Protein AF-A0AAN0NEB4-F1 (afdb_monomer_lite)

pLDDT: mean 74.91, std 15.52, range [31.98, 96.44]

Secondary structure (DSSP, 8-state):
--PPPGGGSSSHHHHHHHHHHHHHHHHTSTTTT-------TTSHHHHHHHHHHHHHHHHHHHHTT--------HHHHHHHHHHHHHHHHHHHHHHHH---HHHHHHHHH-TTS--

Radius of gyration: 17.89 Å; chains: 1; bounding box: 28×46×40 Å

Structure (mmCIF, N/CA/C/O backbone):
data_AF-A0AAN0NEB4-F1
#
_entry.id   AF-A0AAN0NEB4-F1
#
loop_
_atom_site.group_PDB
_atom_site.id
_atom_site.type_symbol
_atom_site.label_atom_id
_atom_site.label_alt_id
_atom_site.label_comp_id
_atom_site.label_asym_id
_atom_site.label_entity_id
_atom_site.label_seq_id
_atom_site.pdbx_PDB_ins_code
_atom_site.Cartn_x
_atom_site.Cartn_y
_atom_site.Cartn_z
_atom_site.occupancy
_atom_site.B_iso_or_equiv
_atom_site.auth_seq_id
_atom_site.auth_comp_id
_atom_site.auth_asym_id
_atom_site.auth_atom_id
_atom_site.pdbx_PDB_model_num
ATOM 1 N N . MET A 1 1 ? 1.094 -15.015 -1.198 1.00 68.50 1 MET A N 1
ATOM 2 C CA . MET A 1 1 ? 0.693 -13.922 -0.293 1.00 68.50 1 MET A CA 1
ATOM 3 C C . MET A 1 1 ? 0.065 -14.533 0.936 1.00 68.50 1 MET A C 1
ATOM 5 O O . MET A 1 1 ? -0.853 -15.339 0.800 1.00 68.50 1 MET A O 1
ATOM 9 N N . THR A 1 2 ? 0.630 -14.240 2.101 1.00 75.12 2 THR A N 1
ATOM 10 C CA . THR A 1 2 ? 0.193 -14.773 3.397 1.00 75.12 2 THR A CA 1
ATOM 11 C C . THR A 1 2 ? 0.284 -13.658 4.421 1.00 75.12 2 THR A C 1
ATOM 13 O O . THR A 1 2 ? 1.368 -13.132 4.652 1.00 75.12 2 THR A O 1
ATOM 16 N N . THR A 1 3 ? -0.830 -13.332 5.064 1.00 82.75 3 THR A N 1
ATOM 17 C CA . THR A 1 3 ? -0.842 -12.420 6.209 1.00 82.75 3 THR A CA 1
ATOM 18 C C . THR A 1 3 ? -0.659 -13.240 7.492 1.00 82.75 3 THR A C 1
ATOM 20 O O . THR A 1 3 ? -1.377 -14.229 7.670 1.00 82.75 3 THR A O 1
ATOM 23 N N . PRO A 1 4 ? 0.279 -12.880 8.387 1.00 86.38 4 PRO A N 1
ATOM 24 C CA . PRO A 1 4 ? 0.382 -13.474 9.719 1.00 86.38 4 PRO A CA 1
ATOM 25 C C . PRO A 1 4 ? -0.936 -13.401 10.509 1.00 86.38 4 PRO A C 1
ATOM 27 O O . PRO A 1 4 ? -1.816 -12.593 10.206 1.00 86.38 4 PRO A O 1
ATOM 30 N N . SER A 1 5 ? -1.091 -14.236 11.541 1.00 84.50 5 SER A N 1
ATOM 31 C CA . SER A 1 5 ? -2.299 -14.215 12.375 1.00 84.50 5 SER A CA 1
ATOM 32 C C . SER A 1 5 ? -2.446 -12.876 13.109 1.00 84.50 5 SER A C 1
ATOM 34 O O . SER A 1 5 ? -1.461 -12.268 13.511 1.00 84.50 5 SER A O 1
ATOM 36 N N . LEU A 1 6 ? -3.683 -12.424 13.345 1.00 85.69 6 LEU A N 1
ATOM 37 C CA . LEU A 1 6 ? -3.971 -11.156 14.041 1.00 85.69 6 LEU A CA 1
ATOM 38 C C . LEU A 1 6 ? -3.217 -11.007 15.379 1.00 85.69 6 LEU A C 1
ATOM 40 O O . LEU A 1 6 ? -2.870 -9.901 15.769 1.00 85.69 6 LEU A O 1
ATOM 44 N N . GLN A 1 7 ? -2.925 -12.120 16.055 1.00 88.12 7 GLN A N 1
ATOM 45 C CA . GLN A 1 7 ? -2.240 -12.163 17.349 1.00 88.12 7 GLN A CA 1
ATOM 46 C C . GLN A 1 7 ? -0.811 -11.600 17.327 1.00 88.12 7 GLN A C 1
ATOM 48 O O . GLN A 1 7 ? -0.305 -11.246 18.387 1.00 88.12 7 GLN A O 1
ATOM 53 N N . VAL A 1 8 ? -0.155 -11.525 16.162 1.00 87.81 8 VAL A N 1
ATOM 54 C CA . VAL A 1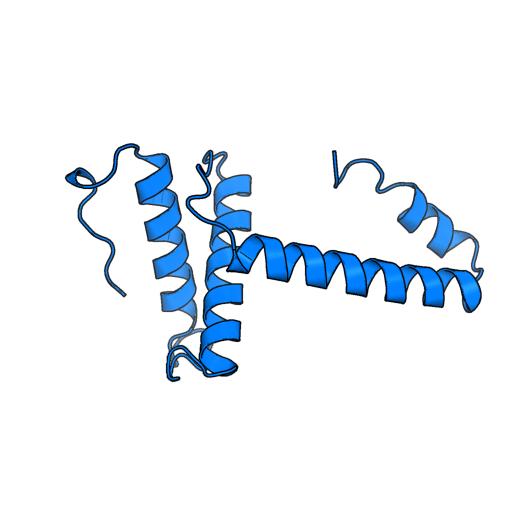 8 ? 1.208 -10.966 16.062 1.00 87.81 8 VAL A CA 1
ATOM 55 C C . VAL A 1 8 ? 1.228 -9.450 15.853 1.00 87.81 8 VAL A C 1
ATOM 57 O O . VAL A 1 8 ? 2.304 -8.867 15.754 1.00 87.81 8 VAL A O 1
ATOM 60 N N . TYR A 1 9 ? 0.058 -8.816 15.748 1.00 86.69 9 TYR A N 1
ATOM 61 C CA . TYR A 1 9 ? -0.070 -7.384 15.513 1.00 86.69 9 TYR A CA 1
ATOM 62 C C . TYR A 1 9 ? -0.465 -6.645 16.787 1.00 86.69 9 TYR A C 1
ATOM 64 O O . TYR A 1 9 ? -1.388 -7.042 17.493 1.00 86.69 9 TYR A O 1
ATOM 72 N N . ASP A 1 10 ? 0.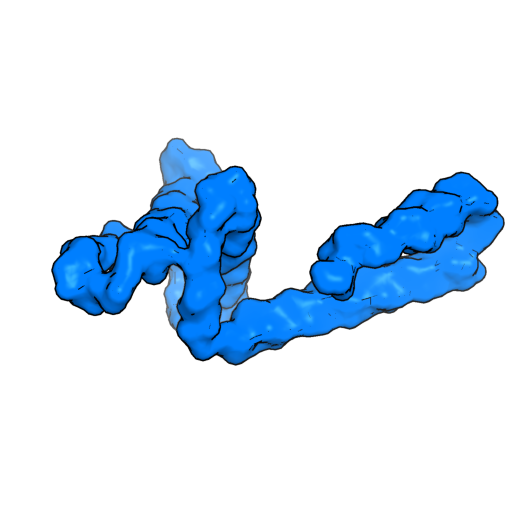171 -5.496 17.008 1.00 86.94 10 ASP A N 1
ATOM 73 C CA . ASP A 1 10 ? -0.130 -4.614 18.142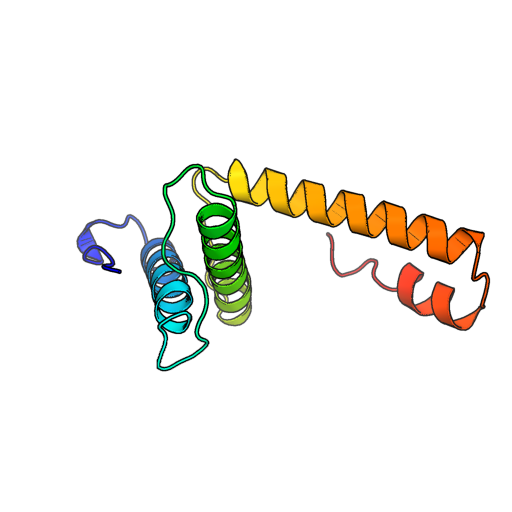 1.00 86.94 10 ASP A CA 1
ATOM 74 C C . ASP A 1 10 ? -1.495 -3.911 18.017 1.00 86.94 10 ASP A C 1
ATOM 76 O O . ASP A 1 10 ? -1.988 -3.323 18.979 1.00 86.94 10 ASP A O 1
ATOM 80 N N . SER A 1 11 ? -2.107 -3.925 16.826 1.00 87.81 11 SER A N 1
ATOM 81 C CA . SER A 1 11 ? -3.430 -3.345 16.594 1.00 87.81 11 SER A CA 1
ATOM 82 C C . SER A 1 11 ? -4.154 -3.986 15.407 1.00 87.81 11 SER A C 1
ATOM 84 O O . SER A 1 11 ? -3.532 -4.506 14.473 1.00 87.81 11 SER A O 1
ATOM 86 N N . PHE A 1 12 ? -5.488 -3.908 15.425 1.00 89.06 12 PHE A N 1
ATOM 87 C CA . PHE A 1 12 ? -6.327 -4.384 14.325 1.00 89.06 12 PHE A CA 1
ATOM 88 C C . PHE A 1 12 ? -6.079 -3.591 13.037 1.00 89.06 12 PHE A C 1
ATOM 90 O O . PHE A 1 12 ? -6.091 -4.165 11.954 1.00 89.06 12 PHE A O 1
ATOM 97 N N . GLU A 1 13 ? -5.804 -2.292 13.136 1.00 88.81 13 GLU A N 1
ATOM 98 C CA . GLU A 1 13 ? -5.511 -1.431 11.989 1.00 88.81 13 GLU A CA 1
ATOM 99 C C . GLU A 1 13 ? -4.234 -1.861 11.262 1.00 88.81 13 GLU A C 1
ATOM 101 O O . GLU A 1 13 ? -4.208 -1.884 10.033 1.00 88.81 13 GLU A O 1
ATOM 106 N N . ASN A 1 14 ? -3.191 -2.253 12.001 1.00 85.69 14 ASN A N 1
ATOM 107 C CA . ASN A 1 14 ? -1.945 -2.748 11.410 1.00 85.69 14 ASN A CA 1
ATOM 108 C C . ASN A 1 14 ? -2.150 -4.095 10.701 1.00 85.69 14 ASN A C 1
ATOM 110 O O . ASN A 1 14 ? -1.627 -4.314 9.602 1.00 85.69 14 ASN A O 1
ATOM 114 N N . TYR A 1 15 ? -2.944 -4.979 11.308 1.00 90.00 15 TYR A N 1
ATOM 115 C CA . TYR A 1 15 ? -3.355 -6.230 10.677 1.00 90.00 15 TYR A CA 1
ATOM 116 C C . TYR A 1 15 ? -4.168 -5.970 9.403 1.00 90.00 15 TYR A C 1
ATOM 118 O O . TYR A 1 15 ? -3.844 -6.510 8.348 1.00 90.00 15 TYR A O 1
ATOM 126 N N . ALA A 1 16 ? -5.186 -5.108 9.481 1.00 90.19 16 ALA A N 1
ATOM 127 C CA . ALA A 1 16 ? -6.064 -4.787 8.363 1.00 90.19 16 ALA A CA 1
ATOM 128 C C . ALA A 1 16 ? -5.293 -4.145 7.202 1.00 90.19 16 ALA A C 1
ATOM 130 O O . ALA A 1 16 ? -5.478 -4.552 6.061 1.00 90.19 16 ALA A O 1
ATOM 131 N N . SER A 1 17 ? -4.375 -3.218 7.487 1.00 87.62 17 SER A N 1
ATOM 132 C CA . SER A 1 17 ? -3.495 -2.614 6.478 1.00 87.62 17 SER A CA 1
ATOM 133 C C . SER A 1 17 ? -2.620 -3.665 5.782 1.00 87.62 17 SER A C 1
ATOM 135 O O . SER A 1 17 ? -2.577 -3.718 4.553 1.00 87.62 17 SER A O 1
ATOM 137 N N . THR A 1 18 ? -2.000 -4.579 6.541 1.00 89.62 18 THR A N 1
ATOM 138 C CA . THR A 1 18 ? -1.204 -5.665 5.938 1.00 89.62 18 THR A CA 1
ATOM 139 C C . THR A 1 18 ? -2.077 -6.591 5.091 1.00 89.62 18 THR A C 1
ATOM 141 O O . THR A 1 18 ? -1.696 -6.979 3.991 1.00 89.62 18 THR A O 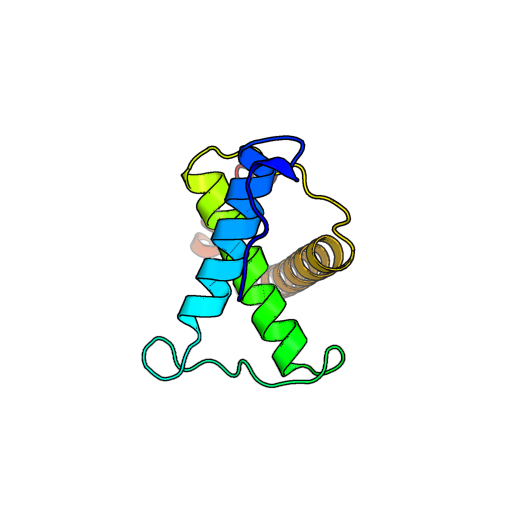1
ATOM 144 N N . LEU A 1 19 ? -3.276 -6.925 5.573 1.00 91.56 19 LEU A N 1
ATOM 145 C CA . LEU A 1 19 ? -4.221 -7.753 4.833 1.00 91.56 19 LEU A CA 1
ATOM 146 C C . LEU A 1 19 ? -4.632 -7.093 3.510 1.00 91.56 19 LEU A C 1
ATOM 148 O O . LEU A 1 19 ? -4.653 -7.760 2.479 1.00 91.56 19 LEU A O 1
ATOM 152 N N . ILE A 1 20 ? -4.936 -5.793 3.516 1.00 90.88 20 ILE A N 1
ATOM 153 C CA . ILE A 1 20 ? -5.314 -5.060 2.303 1.00 90.88 20 ILE A CA 1
ATOM 154 C C . ILE A 1 20 ? -4.147 -5.019 1.307 1.00 90.88 20 ILE A C 1
ATOM 156 O O . ILE A 1 20 ? -4.373 -5.228 0.115 1.00 90.88 20 ILE A O 1
ATOM 160 N N . HIS A 1 21 ? -2.915 -4.801 1.771 1.00 89.69 21 HIS A N 1
ATOM 161 C CA . HIS A 1 21 ? -1.717 -4.833 0.928 1.00 89.69 21 HIS A CA 1
ATOM 162 C C . HIS A 1 21 ? -1.543 -6.199 0.234 1.00 89.69 21 HIS A C 1
ATOM 164 O O . HIS A 1 21 ? -1.427 -6.276 -0.990 1.00 89.69 21 HIS A O 1
ATOM 170 N N . GLU A 1 22 ? -1.644 -7.297 0.986 1.00 93.12 22 GLU A N 1
ATOM 171 C CA . GLU A 1 22 ? -1.562 -8.656 0.429 1.00 93.12 22 GLU A CA 1
ATOM 172 C C . GLU A 1 22 ? -2.729 -8.972 -0.526 1.00 93.12 22 GLU A C 1
ATOM 174 O O . GLU A 1 22 ? -2.548 -9.643 -1.547 1.00 93.12 22 GLU A O 1
ATOM 179 N N . LEU A 1 23 ? -3.936 -8.470 -0.238 1.00 93.69 23 LEU A N 1
ATOM 180 C CA . LEU A 1 23 ? -5.084 -8.583 -1.143 1.00 93.69 23 LEU A CA 1
ATOM 181 C C . LEU A 1 23 ? -4.861 -7.796 -2.439 1.00 93.69 23 LEU A C 1
ATOM 183 O O . LEU A 1 23 ? -5.217 -8.284 -3.515 1.00 93.69 23 LEU A O 1
ATOM 187 N N . ALA A 1 24 ? -4.251 -6.612 -2.362 1.00 92.50 24 ALA A N 1
ATOM 188 C CA . ALA A 1 24 ? -3.913 -5.807 -3.530 1.00 92.50 24 ALA A CA 1
ATOM 189 C C . ALA A 1 24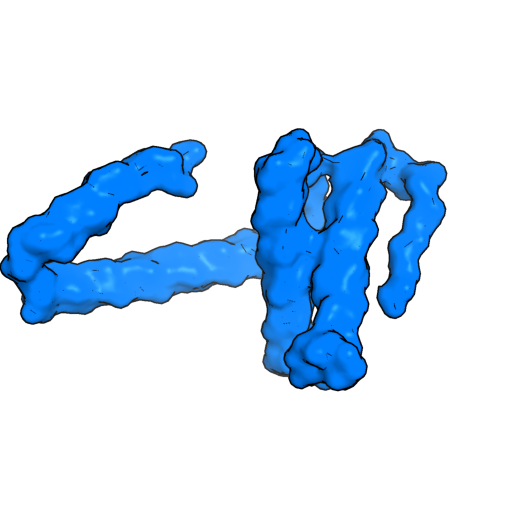 ? -2.940 -6.555 -4.448 1.00 92.50 24 ALA A C 1
ATOM 191 O O . ALA A 1 24 ? -3.184 -6.634 -5.659 1.00 92.50 24 ALA A O 1
ATOM 192 N N . HIS A 1 25 ? -1.925 -7.200 -3.878 1.00 93.44 25 HIS A N 1
ATOM 193 C CA . HIS A 1 25 ? -1.059 -8.102 -4.626 1.00 93.44 25 HIS A CA 1
ATOM 194 C C . HIS A 1 25 ? -1.816 -9.283 -5.229 1.00 93.44 25 HIS A C 1
ATOM 196 O O . HIS A 1 25 ? -1.647 -9.602 -6.410 1.00 93.44 25 HIS A O 1
ATOM 202 N N . ALA A 1 26 ? -2.726 -9.895 -4.463 1.00 93.94 26 ALA A N 1
ATOM 203 C CA . ALA A 1 26 ? -3.534 -10.989 -4.976 1.00 93.94 26 ALA A CA 1
ATOM 204 C C . ALA A 1 26 ? -4.286 -10.550 -6.242 1.00 93.94 26 ALA A C 1
ATOM 206 O O . ALA A 1 26 ? -4.293 -11.294 -7.223 1.00 93.94 26 ALA A O 1
ATOM 207 N N . THR A 1 27 ? -4.844 -9.337 -6.310 1.00 95.19 27 THR A N 1
ATOM 208 C CA . THR A 1 27 ? -5.535 -8.862 -7.528 1.00 95.19 27 THR A CA 1
ATOM 209 C C . THR A 1 27 ? -4.686 -8.909 -8.806 1.00 95.19 27 THR A C 1
ATOM 211 O O . THR A 1 27 ? -5.261 -9.037 -9.884 1.00 95.19 27 THR A O 1
ATOM 214 N N . GLY A 1 28 ? -3.352 -8.883 -8.708 1.00 93.69 28 GLY A N 1
ATOM 215 C CA . GLY A 1 28 ? -2.444 -8.930 -9.857 1.00 93.69 28 GLY A CA 1
ATOM 216 C C . GLY A 1 28 ? -2.317 -10.294 -10.543 1.00 93.69 28 GLY A C 1
ATOM 217 O O . GLY A 1 28 ? -1.758 -10.364 -11.626 1.00 93.69 28 GLY A O 1
ATOM 218 N N . HIS A 1 29 ? -2.853 -11.371 -9.960 1.00 94.31 29 HIS A N 1
ATOM 219 C CA . HIS A 1 29 ? -2.765 -12.725 -10.525 1.00 94.31 29 HIS A CA 1
ATOM 220 C C . HIS A 1 29 ? -3.273 -12.807 -11.987 1.00 94.31 29 HIS A C 1
ATOM 222 O O . HIS A 1 29 ? -4.262 -12.137 -12.303 1.00 94.31 29 HIS A O 1
ATOM 228 N N . PRO A 1 30 ? -2.723 -13.699 -12.842 1.00 94.62 30 PRO A N 1
ATOM 229 C CA . PRO A 1 30 ? -3.063 -13.777 -14.274 1.00 94.62 30 PRO A CA 1
ATOM 230 C C . PRO A 1 30 ? -4.553 -13.930 -14.602 1.00 94.62 30 PRO A C 1
ATOM 232 O O . PRO A 1 30 ? -5.072 -13.361 -15.549 1.00 94.62 30 PRO A O 1
ATOM 235 N N . LYS A 1 31 ? -5.301 -14.660 -13.767 1.00 96.44 31 LYS A N 1
ATOM 236 C CA . LYS A 1 31 ? -6.770 -14.794 -13.895 1.00 96.44 31 LYS A CA 1
ATOM 237 C C . LYS A 1 31 ? -7.577 -13.542 -13.492 1.00 96.44 31 LYS A C 1
ATOM 239 O O . LYS A 1 31 ? -8.800 -13.619 -13.418 1.00 96.44 31 LYS A O 1
ATOM 244 N N . ARG A 1 32 ? -6.921 -12.443 -13.120 1.00 94.44 32 ARG A N 1
ATOM 245 C CA . ARG A 1 32 ? -7.536 -11.201 -12.629 1.00 94.44 32 ARG A CA 1
ATOM 246 C C . ARG A 1 32 ? -7.028 -10.011 -13.440 1.00 94.44 32 ARG A C 1
ATOM 248 O O . ARG A 1 32 ? -7.496 -9.817 -14.552 1.00 94.44 32 ARG A O 1
ATOM 255 N N . LEU A 1 33 ? -6.116 -9.214 -12.880 1.00 94.81 33 LEU A N 1
ATOM 256 C CA . LEU A 1 33 ? -5.589 -8.013 -13.533 1.00 94.81 33 LEU A CA 1
ATOM 257 C C . LEU A 1 33 ? -4.323 -8.272 -14.352 1.00 94.81 33 LEU A C 1
ATOM 259 O O . LEU A 1 33 ? -3.860 -7.345 -15.005 1.00 94.81 33 LEU A O 1
ATOM 263 N N . ASP A 1 34 ? -3.783 -9.494 -14.299 1.00 94.19 34 ASP A N 1
ATOM 264 C CA . ASP A 1 34 ? -2.644 -9.938 -15.111 1.00 94.19 34 ASP A CA 1
ATOM 265 C C . ASP A 1 34 ? -1.451 -8.968 -15.062 1.00 94.19 34 ASP A C 1
ATOM 267 O O . ASP A 1 34 ? -0.895 -8.547 -16.076 1.00 94.19 34 ASP A O 1
ATOM 271 N N . ARG A 1 35 ? -1.087 -8.555 -13.840 1.00 93.44 35 ARG A N 1
ATOM 272 C CA . ARG A 1 35 ? 0.101 -7.729 -13.602 1.00 93.44 35 ARG A CA 1
ATOM 273 C C . ARG A 1 35 ? 1.323 -8.624 -13.458 1.00 93.44 35 ARG A C 1
ATOM 275 O O . ARG A 1 35 ? 1.231 -9.768 -13.016 1.00 93.44 35 ARG A O 1
ATOM 282 N N . VAL A 1 36 ? 2.490 -8.072 -13.775 1.00 88.81 36 VAL A N 1
ATOM 283 C CA . VAL A 1 36 ? 3.764 -8.761 -13.567 1.00 88.81 36 VAL A CA 1
ATOM 284 C C . VAL A 1 36 ? 4.044 -8.831 -12.065 1.00 88.81 36 VAL A C 1
ATOM 286 O O . VAL A 1 36 ? 4.425 -7.838 -11.453 1.00 88.81 36 VAL A O 1
ATOM 289 N N . LEU A 1 37 ? 3.819 -10.008 -11.478 1.00 83.88 37 LEU A N 1
ATOM 290 C CA . LEU A 1 37 ? 4.103 -10.301 -10.067 1.00 83.88 37 LEU A CA 1
ATOM 291 C C . LEU A 1 37 ? 5.480 -10.952 -9.860 1.00 83.88 37 LEU A C 1
ATOM 293 O O . LEU A 1 37 ? 5.918 -11.122 -8.724 1.00 83.88 37 LEU A O 1
ATOM 297 N N . ASP A 1 38 ? 6.150 -11.320 -10.953 1.00 75.75 38 ASP A N 1
ATOM 298 C CA . ASP A 1 38 ? 7.455 -11.967 -10.935 1.00 75.75 38 ASP A CA 1
ATOM 299 C C . ASP A 1 38 ? 8.573 -10.932 -11.057 1.00 75.75 38 ASP A C 1
ATOM 301 O O . ASP A 1 38 ? 8.582 -10.077 -11.941 1.00 75.75 38 ASP A O 1
ATOM 305 N N . GLY A 1 39 ? 9.553 -11.023 -10.165 1.00 70.88 39 GLY A N 1
ATOM 306 C CA . GLY A 1 39 ? 10.697 -10.126 -10.158 1.00 70.88 39 GLY A CA 1
ATOM 307 C C . GLY A 1 39 ? 11.526 -10.302 -8.897 1.00 70.88 39 GLY A C 1
ATOM 308 O O . GLY A 1 39 ? 11.017 -10.638 -7.830 1.00 70.88 39 GLY A O 1
ATOM 309 N N . ASN A 1 40 ? 12.835 -10.082 -8.998 1.00 81.12 40 ASN A N 1
ATOM 310 C CA . ASN A 1 40 ? 13.666 -10.004 -7.798 1.00 81.12 40 ASN A CA 1
ATOM 311 C C . ASN A 1 40 ? 13.388 -8.680 -7.057 1.00 81.12 40 ASN A C 1
ATOM 313 O O . ASN A 1 40 ? 12.968 -7.703 -7.675 1.00 81.12 40 ASN A O 1
ATOM 317 N N . MET A 1 41 ? 13.696 -8.601 -5.758 1.00 76.56 41 MET A N 1
ATOM 318 C CA . MET A 1 41 ? 13.442 -7.397 -4.938 1.00 76.56 41 MET A CA 1
ATOM 319 C C . MET A 1 41 ? 14.143 -6.109 -5.427 1.00 76.56 41 MET A C 1
ATOM 321 O O . MET A 1 41 ? 13.938 -5.034 -4.870 1.00 76.56 41 MET A O 1
ATOM 325 N N . ARG A 1 42 ? 15.025 -6.200 -6.429 1.00 77.06 42 ARG A N 1
ATOM 326 C CA . ARG A 1 42 ? 15.750 -5.069 -7.031 1.00 77.06 42 ARG A CA 1
ATOM 327 C C . ARG A 1 42 ? 15.253 -4.726 -8.438 1.00 77.06 42 ARG A C 1
ATOM 329 O O . ARG A 1 42 ? 15.805 -3.824 -9.061 1.00 77.06 42 ARG A O 1
ATOM 336 N N . SER A 1 43 ? 14.2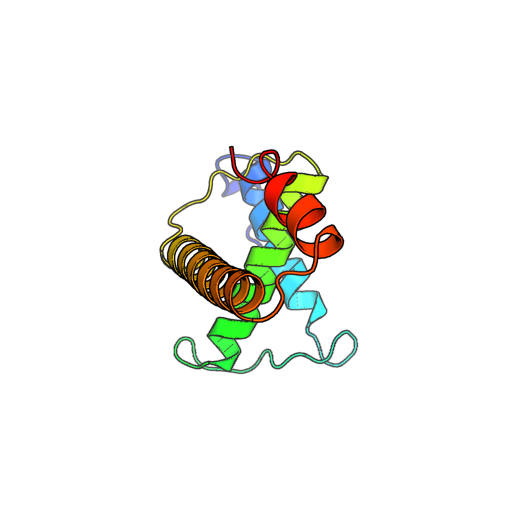60 -5.453 -8.936 1.00 81.00 43 SER A N 1
ATOM 337 C CA . SER A 1 43 ? 13.686 -5.273 -10.263 1.00 81.00 43 SER A CA 1
ATOM 338 C C . SER A 1 43 ? 12.699 -4.107 -10.280 1.00 81.00 43 SER A C 1
ATOM 340 O O . SER A 1 43 ? 12.136 -3.724 -9.247 1.00 81.00 43 SER A O 1
ATOM 342 N N . LEU A 1 44 ? 12.512 -3.514 -11.458 1.00 77.75 44 LEU A N 1
ATOM 343 C CA . LEU A 1 44 ? 11.553 -2.427 -11.643 1.00 77.75 44 LEU A CA 1
ATOM 344 C C . LEU A 1 44 ? 10.120 -2.950 -11.512 1.00 77.75 44 LEU A C 1
ATOM 346 O O . LEU A 1 44 ? 9.255 -2.261 -10.981 1.00 77.75 44 LEU A O 1
ATOM 350 N N . GLU A 1 45 ? 9.896 -4.176 -11.964 1.00 83.44 45 GLU A N 1
ATOM 351 C CA . GLU A 1 45 ? 8.643 -4.916 -11.903 1.00 83.44 45 GLU A CA 1
ATOM 352 C C . GLU A 1 45 ? 8.209 -5.091 -10.445 1.00 83.44 45 GLU A C 1
ATOM 354 O O . GLU A 1 45 ? 7.126 -4.641 -10.072 1.00 83.44 45 GLU A O 1
ATOM 359 N N . TYR A 1 46 ? 9.107 -5.599 -9.591 1.00 83.12 46 TYR A N 1
ATOM 360 C CA . TYR A 1 46 ? 8.870 -5.707 -8.149 1.00 83.12 46 TYR A CA 1
ATOM 361 C C . TYR A 1 46 ? 8.553 -4.344 -7.521 1.00 83.12 46 TYR A C 1
ATOM 363 O O . TYR A 1 46 ? 7.550 -4.191 -6.830 1.00 83.12 46 TYR A O 1
ATOM 371 N N . ALA A 1 47 ? 9.361 -3.316 -7.807 1.00 80.75 47 ALA A N 1
ATOM 372 C CA . ALA A 1 47 ? 9.131 -1.975 -7.267 1.00 80.75 47 ALA A CA 1
ATOM 373 C C . ALA A 1 47 ? 7.793 -1.362 -7.725 1.00 80.75 47 ALA A C 1
ATOM 375 O O . ALA A 1 47 ? 7.181 -0.588 -6.986 1.00 80.75 47 ALA A O 1
ATOM 376 N N . THR A 1 48 ? 7.349 -1.694 -8.938 1.00 84.12 48 THR A N 1
ATOM 377 C CA . THR A 1 48 ? 6.069 -1.243 -9.494 1.00 84.12 48 THR A CA 1
ATOM 378 C C . THR A 1 48 ? 4.904 -1.944 -8.807 1.00 84.12 48 THR A C 1
ATOM 380 O O . THR A 1 48 ? 3.931 -1.289 -8.442 1.00 84.12 48 THR A O 1
ATOM 383 N N . GLU A 1 49 ? 5.006 -3.250 -8.580 1.00 89.38 49 GLU A N 1
ATOM 384 C CA . GLU A 1 49 ? 3.947 -4.019 -7.931 1.00 89.38 49 GLU A CA 1
ATOM 385 C C . GLU A 1 49 ? 3.790 -3.652 -6.446 1.00 89.38 49 GLU A C 1
ATOM 387 O O . GLU A 1 49 ? 2.673 -3.425 -5.985 1.00 89.38 49 GLU A O 1
ATOM 392 N N . GLU A 1 50 ? 4.894 -3.475 -5.720 1.00 85.62 50 GLU A N 1
ATOM 393 C CA . GLU A 1 50 ? 4.891 -2.963 -4.340 1.00 85.62 50 GLU A CA 1
ATOM 394 C C . GLU A 1 50 ? 4.266 -1.563 -4.250 1.00 85.62 50 GLU A C 1
ATOM 396 O O . GLU A 1 50 ? 3.522 -1.248 -3.320 1.00 85.62 50 GLU A O 1
ATOM 401 N N . LEU A 1 51 ? 4.514 -0.710 -5.253 1.00 85.56 51 LEU A N 1
ATOM 402 C CA . LEU A 1 51 ? 3.870 0.598 -5.340 1.00 85.56 51 LEU A CA 1
ATOM 403 C C . LEU A 1 51 ? 2.353 0.469 -5.526 1.00 85.56 51 LEU A C 1
ATOM 405 O O . LEU A 1 51 ? 1.598 1.180 -4.859 1.00 85.56 51 LEU A O 1
ATOM 409 N N . VAL A 1 52 ? 1.898 -0.416 -6.413 1.00 88.56 52 VAL A N 1
ATOM 410 C CA . VAL A 1 52 ? 0.464 -0.661 -6.620 1.00 88.56 52 VAL A CA 1
ATOM 411 C C . VAL A 1 52 ? -0.184 -1.175 -5.333 1.00 88.56 52 VAL A C 1
ATOM 413 O O . VAL A 1 52 ? -1.243 -0.667 -4.948 1.00 88.56 52 VAL A O 1
ATOM 416 N N . ALA A 1 53 ? 0.450 -2.119 -4.637 1.00 88.94 53 ALA A N 1
ATOM 417 C CA . ALA A 1 53 ? -0.072 -2.679 -3.394 1.00 88.94 53 ALA A CA 1
ATOM 418 C C . ALA A 1 53 ? -0.146 -1.644 -2.262 1.00 88.94 53 ALA A C 1
ATOM 420 O O . ALA A 1 53 ? -1.204 -1.473 -1.652 1.00 88.94 53 ALA A O 1
ATOM 421 N N . GLU A 1 54 ? 0.919 -0.871 -2.035 1.00 85.44 54 GLU A N 1
ATOM 422 C CA . GLU A 1 54 ? 0.945 0.174 -1.001 1.00 85.44 54 GLU A CA 1
ATOM 423 C C . GLU A 1 54 ? 0.001 1.343 -1.288 1.00 85.44 54 GLU A C 1
ATOM 425 O O . GLU A 1 54 ? -0.596 1.917 -0.367 1.00 85.44 54 GLU A O 1
ATOM 430 N N . PHE A 1 55 ? -0.157 1.716 -2.560 1.00 84.19 55 PHE A N 1
ATOM 431 C CA . PHE A 1 55 ? -1.114 2.747 -2.946 1.00 84.19 55 PHE A CA 1
ATOM 432 C C . PHE A 1 55 ? -2.553 2.269 -2.738 1.00 84.19 55 PHE A C 1
ATOM 434 O O . PHE A 1 55 ? -3.370 3.011 -2.189 1.00 84.19 55 PHE A O 1
ATOM 441 N N . THR A 1 56 ? -2.847 1.023 -3.119 1.00 87.06 56 THR A N 1
ATOM 442 C CA . THR A 1 56 ? -4.164 0.407 -2.916 1.00 87.06 56 THR A CA 1
ATOM 443 C C . THR A 1 56 ? -4.506 0.326 -1.435 1.00 87.06 56 THR A C 1
ATOM 445 O O . THR A 1 56 ? -5.582 0.773 -1.042 1.00 87.06 56 THR A O 1
ATOM 448 N N . ASP A 1 57 ? -3.586 -0.163 -0.602 1.00 87.00 57 ASP A N 1
ATOM 449 C CA . ASP A 1 57 ? -3.787 -0.195 0.846 1.00 87.00 57 ASP A CA 1
ATOM 450 C C . ASP A 1 57 ? -4.025 1.202 1.417 1.00 87.00 57 ASP A C 1
ATOM 452 O O . ASP A 1 57 ? -5.000 1.425 2.127 1.00 87.00 57 ASP A O 1
ATOM 456 N N . THR A 1 58 ? -3.212 2.185 1.033 1.00 81.44 58 THR A N 1
ATOM 457 C CA . THR A 1 58 ? -3.395 3.565 1.500 1.00 81.44 58 THR A CA 1
ATOM 458 C C . THR A 1 58 ? -4.772 4.122 1.126 1.00 81.44 58 THR A C 1
ATOM 460 O O . THR A 1 58 ? -5.446 4.721 1.966 1.00 81.44 58 THR A O 1
ATOM 463 N N . TYR A 1 59 ? -5.205 3.915 -0.119 1.00 80.56 59 TYR A N 1
ATOM 464 C CA . TYR A 1 59 ? -6.498 4.387 -0.608 1.00 80.56 59 TYR A CA 1
ATOM 465 C C . TYR A 1 59 ? -7.669 3.713 0.120 1.00 80.56 59 TYR A C 1
ATOM 467 O O . TYR A 1 59 ? -8.570 4.397 0.607 1.00 80.56 59 TYR A O 1
ATOM 475 N N . ILE A 1 60 ? -7.643 2.384 0.237 1.00 83.12 60 ILE A N 1
ATOM 476 C CA . ILE A 1 60 ? -8.713 1.612 0.879 1.00 83.12 60 ILE A CA 1
ATOM 477 C C . ILE A 1 60 ? -8.735 1.849 2.390 1.00 83.12 60 ILE A C 1
ATOM 479 O O . ILE A 1 60 ? -9.808 2.057 2.952 1.00 83.12 60 ILE A O 1
ATOM 483 N N . SER A 1 61 ? -7.578 1.899 3.049 1.00 83.12 61 SER A N 1
ATOM 484 C CA . SER A 1 61 ? -7.483 2.240 4.471 1.00 83.12 61 SER A CA 1
ATOM 485 C C . SER A 1 61 ? -8.071 3.627 4.751 1.00 83.12 61 SER A C 1
ATOM 487 O O . SER A 1 61 ? -8.858 3.776 5.684 1.00 83.12 61 SER A O 1
ATOM 489 N N . ALA A 1 62 ? -7.780 4.626 3.908 1.00 78.19 62 ALA A N 1
ATOM 490 C CA . ALA A 1 62 ? -8.389 5.952 4.023 1.00 78.19 62 ALA A CA 1
ATOM 491 C C . ALA A 1 62 ? -9.910 5.918 3.798 1.00 78.19 62 ALA A C 1
ATOM 493 O O . ALA A 1 62 ? -10.653 6.540 4.555 1.00 78.19 62 ALA A O 1
ATOM 494 N N . TYR A 1 63 ? -10.377 5.164 2.798 1.00 78.62 63 TYR A N 1
ATOM 495 C CA . TYR A 1 63 ? -11.802 4.994 2.504 1.00 78.62 63 TYR A CA 1
ATOM 496 C C . TYR A 1 63 ? -12.572 4.326 3.656 1.00 78.62 63 TYR A C 1
ATOM 498 O O . TYR A 1 63 ? -13.692 4.726 3.963 1.00 78.62 63 TYR A O 1
ATOM 506 N N . LEU A 1 64 ? -11.962 3.342 4.321 1.00 83.62 64 LEU A N 1
ATOM 507 C CA . LEU A 1 64 ? -12.555 2.599 5.438 1.00 83.62 64 LEU A CA 1
ATOM 508 C C . LEU A 1 64 ? -12.344 3.269 6.808 1.00 83.62 64 LEU A C 1
ATOM 510 O O . LEU A 1 64 ? -12.819 2.753 7.817 1.00 83.62 64 LEU A O 1
ATOM 514 N N . GLY A 1 65 ? -11.624 4.395 6.874 1.00 82.31 65 GLY A N 1
ATOM 515 C CA . GLY A 1 65 ? -11.301 5.071 8.135 1.00 82.31 65 GLY A CA 1
ATOM 516 C C . GLY A 1 65 ? -10.283 4.326 9.011 1.00 82.31 65 GLY A C 1
ATOM 517 O O . GLY A 1 65 ? -10.183 4.600 10.208 1.00 82.31 65 GLY A O 1
ATOM 518 N N . ILE A 1 66 ? -9.515 3.398 8.434 1.00 82.88 66 ILE A N 1
ATOM 519 C CA . ILE A 1 66 ? -8.466 2.643 9.124 1.00 82.88 66 ILE A CA 1
ATOM 520 C C . ILE A 1 66 ? -7.247 3.554 9.298 1.00 82.88 66 ILE A C 1
ATOM 522 O O . ILE A 1 66 ? -6.622 3.997 8.330 1.00 82.88 66 ILE A O 1
ATOM 526 N N . LYS A 1 67 ? -6.884 3.843 10.553 1.00 78.50 67 LYS A N 1
ATOM 527 C CA . LYS A 1 67 ? -5.701 4.653 10.865 1.00 78.50 67 LYS A CA 1
ATOM 528 C C . LYS A 1 67 ? -4.435 3.831 10.655 1.00 78.50 67 LYS A C 1
ATOM 530 O O . LYS A 1 67 ? -4.059 3.027 11.501 1.00 78.50 67 LYS A O 1
ATOM 535 N N . LYS A 1 68 ? -3.746 4.074 9.542 1.00 69.25 68 LYS A N 1
ATOM 536 C CA . LYS A 1 68 ? -2.482 3.405 9.237 1.00 69.25 68 LYS A CA 1
ATOM 537 C C . LYS A 1 68 ? -1.346 4.002 10.079 1.00 69.25 68 LYS A C 1
ATOM 539 O O . LYS A 1 68 ? -0.910 5.130 9.840 1.00 69.25 68 LYS A O 1
ATOM 544 N N . ASN A 1 69 ? -0.822 3.232 11.033 1.00 64.81 69 ASN A N 1
ATOM 545 C CA . ASN A 1 69 ? 0.467 3.528 11.659 1.00 64.81 69 ASN A CA 1
ATOM 546 C C . ASN A 1 69 ? 1.564 3.100 10.695 1.00 64.81 69 ASN A C 1
ATOM 548 O O . ASN A 1 69 ? 2.107 2.017 10.816 1.00 64.81 69 ASN A O 1
ATOM 552 N N . LEU A 1 70 ? 1.839 3.944 9.704 1.00 57.97 70 LEU A N 1
ATOM 553 C CA . LEU A 1 70 ? 2.818 3.732 8.642 1.00 57.97 70 LEU A CA 1
ATOM 554 C C . LEU A 1 70 ? 4.213 3.350 9.201 1.00 57.97 70 LEU A C 1
ATOM 556 O O . LEU A 1 70 ? 5.008 4.252 9.506 1.00 57.97 70 LEU A O 1
ATOM 560 N N . PRO A 1 71 ? 4.576 2.054 9.314 1.00 51.00 71 PRO A N 1
ATOM 561 C CA . PRO A 1 71 ? 5.851 1.661 9.876 1.00 51.00 71 PRO A CA 1
ATOM 562 C C . PRO A 1 71 ? 6.874 1.747 8.742 1.00 51.00 71 PRO A C 1
ATOM 564 O O . PRO A 1 71 ? 6.808 1.037 7.748 1.00 51.00 71 PRO A O 1
ATOM 567 N N . ASN A 1 72 ? 7.841 2.652 8.877 1.00 51.72 72 ASN A N 1
ATOM 568 C CA . ASN A 1 72 ? 9.052 2.682 8.051 1.00 51.72 72 ASN A CA 1
ATOM 569 C C . ASN A 1 72 ? 8.861 2.955 6.539 1.00 51.72 72 ASN A C 1
ATOM 571 O O . ASN A 1 72 ? 9.397 2.299 5.649 1.00 51.72 72 ASN A O 1
ATOM 575 N N . THR A 1 73 ? 8.176 4.052 6.243 1.00 51.19 73 THR A N 1
ATOM 576 C CA . THR A 1 73 ? 7.906 4.585 4.900 1.00 51.19 73 THR A CA 1
ATOM 577 C C . THR A 1 73 ? 9.133 5.173 4.188 1.00 51.19 73 THR A C 1
ATOM 579 O O . THR A 1 73 ? 9.097 6.335 3.782 1.00 51.19 73 THR A O 1
ATOM 582 N N . LYS A 1 74 ? 10.256 4.468 4.032 1.00 56.78 74 LYS A N 1
ATOM 583 C CA . LYS A 1 74 ? 11.322 4.999 3.154 1.00 56.78 74 LYS A CA 1
ATOM 584 C C . LYS A 1 74 ? 10.888 4.948 1.693 1.00 56.78 74 LYS A C 1
ATOM 586 O O . LYS A 1 74 ? 11.079 5.929 0.984 1.00 56.78 74 LYS A O 1
ATOM 591 N N . ILE A 1 75 ? 10.267 3.851 1.266 1.00 58.09 75 ILE A N 1
ATOM 592 C CA . ILE A 1 75 ? 9.828 3.654 -0.120 1.00 58.09 75 ILE A CA 1
ATOM 593 C C . ILE A 1 75 ? 8.606 4.530 -0.414 1.00 58.09 75 ILE A C 1
ATOM 595 O O . ILE A 1 75 ? 8.685 5.393 -1.282 1.00 58.09 75 ILE A O 1
ATOM 599 N N . ILE A 1 76 ? 7.548 4.452 0.401 1.00 59.75 76 ILE A N 1
ATOM 600 C CA . ILE A 1 76 ? 6.336 5.269 0.212 1.00 59.75 76 ILE A CA 1
ATOM 601 C C . ILE A 1 76 ? 6.636 6.772 0.305 1.00 59.75 76 ILE A C 1
ATOM 603 O O . ILE A 1 76 ? 6.231 7.520 -0.581 1.00 59.75 76 ILE A O 1
ATOM 607 N N . LYS A 1 77 ? 7.414 7.250 1.299 1.00 59.12 77 LYS A N 1
ATOM 608 C CA . LYS A 1 77 ? 7.789 8.682 1.342 1.00 59.12 77 LYS A CA 1
ATOM 609 C C . LYS A 1 77 ? 8.603 9.081 0.119 1.00 59.12 77 LYS A C 1
ATOM 611 O O . LYS A 1 77 ? 8.430 10.196 -0.361 1.00 59.12 77 LYS A O 1
ATOM 616 N N . ARG A 1 78 ? 9.493 8.217 -0.385 1.00 60.41 78 ARG A N 1
ATOM 617 C CA . ARG A 1 78 ? 10.270 8.508 -1.601 1.00 60.41 78 ARG A CA 1
ATOM 618 C C . ARG A 1 78 ? 9.372 8.588 -2.826 1.00 60.41 78 ARG A C 1
ATOM 620 O O . ARG A 1 78 ? 9.523 9.540 -3.584 1.00 60.41 78 ARG A O 1
ATOM 627 N N . ILE A 1 79 ? 8.432 7.662 -2.986 1.00 60.22 79 ILE A N 1
ATOM 628 C CA . ILE A 1 79 ? 7.558 7.609 -4.159 1.00 60.22 79 ILE A CA 1
ATOM 629 C C . ILE A 1 79 ? 6.516 8.726 -4.125 1.00 60.22 79 ILE A C 1
ATOM 631 O O . ILE A 1 79 ? 6.389 9.451 -5.105 1.00 60.22 79 ILE A O 1
ATOM 635 N N . VAL A 1 80 ? 5.860 8.972 -2.988 1.00 64.94 80 VAL A N 1
ATOM 636 C CA . VAL A 1 80 ? 4.947 10.118 -2.830 1.00 64.94 80 VAL A CA 1
ATOM 637 C C . VAL A 1 80 ? 5.691 11.434 -3.072 1.00 64.94 80 VAL A C 1
ATOM 639 O O . VAL A 1 80 ? 5.212 12.300 -3.803 1.00 64.94 80 VAL A O 1
ATOM 642 N N . LYS A 1 81 ? 6.910 11.584 -2.536 1.00 64.12 81 LYS A N 1
ATOM 643 C CA . LYS A 1 81 ? 7.740 12.773 -2.781 1.00 64.12 81 LYS A CA 1
ATOM 644 C C . LYS A 1 81 ? 8.139 12.911 -4.254 1.00 64.12 81 LYS A C 1
ATOM 646 O O . LYS A 1 81 ? 8.169 14.035 -4.755 1.00 64.12 81 LYS A O 1
ATOM 651 N N . ALA A 1 82 ? 8.432 11.806 -4.940 1.00 62.28 82 ALA A N 1
ATOM 652 C CA . ALA A 1 82 ? 8.722 11.794 -6.371 1.00 62.28 82 ALA A CA 1
ATOM 653 C C . ALA A 1 82 ? 7.482 12.170 -7.199 1.00 62.28 82 ALA A C 1
ATOM 655 O O . ALA A 1 82 ? 7.561 13.089 -8.010 1.00 62.28 82 ALA A O 1
ATOM 656 N N . GLY A 1 83 ? 6.320 11.574 -6.917 1.00 60.72 83 GLY A N 1
ATOM 657 C CA . GLY A 1 83 ? 5.051 11.901 -7.575 1.00 60.72 83 GLY A CA 1
ATOM 658 C C . GLY A 1 83 ? 4.655 13.369 -7.397 1.00 60.72 83 GLY A C 1
ATOM 659 O O . GLY A 1 83 ? 4.323 14.047 -8.365 1.00 60.72 83 GLY A O 1
ATOM 660 N N . ILE A 1 84 ? 4.796 13.922 -6.187 1.00 70.50 84 ILE A N 1
ATOM 661 C CA . ILE A 1 84 ? 4.567 15.356 -5.932 1.00 70.50 84 ILE A CA 1
ATOM 662 C C . ILE A 1 84 ? 5.534 16.234 -6.743 1.00 70.50 84 ILE A C 1
ATOM 664 O O . ILE A 1 84 ? 5.156 17.321 -7.190 1.00 70.50 84 ILE A O 1
ATOM 668 N N . LYS A 1 85 ? 6.788 15.803 -6.925 1.00 67.81 85 LYS A N 1
ATOM 669 C CA . LYS A 1 85 ? 7.771 16.541 -7.727 1.00 67.81 85 LYS A CA 1
ATOM 670 C C . LYS A 1 85 ? 7.368 16.565 -9.204 1.00 67.81 85 LYS A C 1
ATOM 672 O O . LYS A 1 85 ? 7.358 17.650 -9.783 1.00 67.81 85 LYS A O 1
ATOM 677 N N . GLU A 1 86 ? 6.978 15.427 -9.772 1.00 64.56 86 GLU A N 1
ATOM 678 C CA . GLU A 1 86 ? 6.504 15.333 -11.162 1.00 64.56 86 GLU A CA 1
ATOM 679 C C . GLU A 1 86 ? 5.244 16.173 -11.391 1.00 64.56 86 GLU A C 1
ATOM 681 O O . GLU A 1 86 ? 5.194 16.998 -12.304 1.00 64.56 86 GLU A O 1
ATOM 686 N N . LEU A 1 87 ? 4.262 16.084 -10.488 1.00 63.75 87 LEU A N 1
ATOM 687 C CA . LEU A 1 87 ? 3.047 16.900 -10.565 1.00 63.75 87 LEU A CA 1
ATOM 688 C C . LEU A 1 87 ? 3.353 18.404 -10.537 1.00 63.75 87 LEU A C 1
ATOM 690 O O . LEU A 1 87 ? 2.720 19.178 -11.255 1.00 63.75 87 LEU A O 1
ATOM 694 N N . LYS A 1 88 ? 4.351 18.841 -9.756 1.00 71.31 88 LYS A N 1
ATOM 695 C CA . LYS A 1 88 ? 4.801 20.243 -9.756 1.00 71.31 88 LYS A CA 1
ATOM 696 C C . LYS A 1 88 ? 5.420 20.651 -11.093 1.00 71.31 88 LYS A C 1
ATOM 698 O O . LYS A 1 88 ? 5.177 21.776 -11.531 1.00 71.31 88 LYS A O 1
ATOM 703 N N . ILE A 1 89 ? 6.193 19.770 -11.730 1.00 74.00 89 ILE A N 1
ATOM 704 C CA . ILE A 1 89 ? 6.794 20.018 -13.049 1.00 74.00 89 ILE A CA 1
ATOM 705 C C . ILE A 1 89 ? 5.695 20.152 -14.104 1.00 74.00 89 ILE A C 1
ATOM 707 O O . ILE A 1 89 ? 5.636 21.180 -14.782 1.00 74.00 89 ILE A O 1
ATOM 711 N N . ILE A 1 90 ? 4.783 19.178 -14.172 1.00 65.56 90 ILE A N 1
ATOM 712 C CA . ILE A 1 90 ? 3.643 19.181 -15.100 1.00 65.56 90 ILE A CA 1
ATOM 713 C C . ILE A 1 90 ? 2.807 20.445 -14.899 1.00 65.56 90 ILE A C 1
ATOM 715 O O . ILE A 1 90 ? 2.546 21.178 -15.852 1.00 65.56 90 ILE A O 1
ATOM 719 N N . ARG A 1 91 ? 2.470 20.777 -13.646 1.00 74.00 91 ARG A N 1
ATOM 720 C CA . ARG A 1 91 ? 1.739 22.005 -13.312 1.00 74.00 91 ARG A CA 1
ATOM 721 C C . ARG A 1 91 ? 2.456 23.249 -13.834 1.00 74.00 91 ARG A C 1
ATOM 723 O O . ARG A 1 91 ? 1.817 24.103 -14.441 1.00 74.00 91 ARG A O 1
ATOM 730 N N . ASN A 1 92 ? 3.762 23.376 -13.603 1.00 75.12 92 ASN A N 1
ATOM 731 C CA . ASN A 1 92 ? 4.525 24.548 -14.037 1.00 75.12 92 ASN A CA 1
ATOM 732 C C . ASN A 1 92 ? 4.594 24.647 -15.570 1.00 75.12 92 ASN A C 1
ATOM 734 O O . ASN A 1 92 ? 4.475 25.748 -16.111 1.00 75.12 92 ASN A O 1
ATOM 738 N N . TYR A 1 93 ? 4.734 23.516 -16.266 1.00 73.44 93 TYR A N 1
ATOM 739 C CA . TYR A 1 93 ? 4.673 23.458 -17.726 1.00 73.44 93 TYR A CA 1
ATOM 740 C C . TYR A 1 93 ? 3.299 23.908 -18.242 1.00 73.44 93 TYR A C 1
ATOM 742 O O . TYR A 1 93 ? 3.221 24.816 -19.073 1.00 73.44 93 TYR A O 1
ATOM 750 N N . CYS A 1 94 ? 2.214 23.363 -17.684 1.00 65.00 94 CYS A N 1
ATOM 751 C CA . CYS A 1 94 ? 0.849 23.750 -18.035 1.00 65.00 94 CYS A CA 1
ATOM 752 C C . CYS A 1 94 ? 0.594 25.242 -17.789 1.00 65.00 94 CYS A C 1
ATOM 754 O O . CYS A 1 94 ? 0.073 25.918 -18.666 1.00 65.00 94 CYS A O 1
ATOM 756 N N . VAL A 1 95 ? 1.020 25.793 -16.650 1.00 73.06 95 VAL A N 1
ATOM 757 C CA . VAL A 1 95 ? 0.864 27.228 -16.344 1.00 73.06 95 VAL A CA 1
ATOM 758 C C . VAL A 1 95 ? 1.648 28.113 -17.320 1.00 73.06 95 VAL A C 1
ATOM 760 O O . VAL A 1 95 ? 1.179 29.196 -17.673 1.00 73.06 95 VAL A O 1
ATOM 763 N N . LYS A 1 96 ? 2.838 27.679 -17.755 1.00 75.25 96 LYS A N 1
ATOM 764 C CA . LYS A 1 96 ? 3.695 28.447 -18.668 1.00 75.25 96 LYS A CA 1
ATOM 765 C C . LYS A 1 96 ? 3.167 28.447 -20.104 1.00 75.25 96 LYS A C 1
ATOM 767 O O . LYS A 1 96 ? 3.228 29.483 -20.760 1.00 75.25 96 LYS A O 1
ATOM 772 N N . HIS A 1 97 ? 2.669 27.307 -20.578 1.00 73.31 97 HIS A N 1
ATOM 773 C CA . HIS A 1 97 ? 2.323 27.104 -21.989 1.00 73.31 97 HIS A CA 1
ATOM 774 C C . HIS A 1 97 ? 0.817 27.150 -22.273 1.00 73.31 97 HIS A C 1
ATOM 776 O O . HIS A 1 97 ? 0.417 27.507 -23.376 1.00 73.31 97 HIS A O 1
ATOM 782 N N . TYR A 1 98 ? -0.021 26.873 -21.275 1.00 62.12 98 TYR A N 1
ATOM 783 C CA . TYR A 1 98 ? -1.478 26.854 -21.386 1.00 62.12 98 TYR A CA 1
ATOM 784 C C . TYR A 1 98 ? -2.087 27.797 -20.340 1.00 62.12 98 TYR A C 1
ATOM 786 O O . TYR A 1 98 ? -2.684 27.383 -19.346 1.00 62.12 98 TYR A O 1
ATOM 794 N N . ARG A 1 99 ? -1.955 29.110 -20.572 1.00 59.69 99 ARG A N 1
ATOM 795 C CA . ARG A 1 99 ? -2.616 30.166 -19.778 1.00 59.69 99 ARG A CA 1
ATOM 796 C C . ARG A 1 99 ? -4.111 30.283 -20.109 1.00 59.69 99 ARG A C 1
ATOM 798 O O . ARG A 1 99 ? -4.609 31.375 -20.365 1.00 59.69 99 ARG A O 1
ATOM 805 N N . HIS A 1 100 ? -4.841 29.168 -20.121 1.00 58.00 100 HIS A N 1
ATOM 806 C CA . HIS A 1 100 ? -6.289 29.216 -20.305 1.00 58.00 100 HIS A CA 1
ATOM 807 C C . HIS A 1 100 ? -6.987 29.440 -18.945 1.00 58.00 100 HIS A C 1
ATOM 809 O O . HIS A 1 100 ? -6.769 28.648 -18.021 1.00 58.00 100 HIS A O 1
ATOM 815 N N . PRO A 1 101 ? -7.844 30.471 -18.789 1.00 58.06 101 PRO A N 1
ATOM 816 C CA . PRO A 1 101 ? -8.437 30.858 -17.500 1.00 58.06 101 PRO A CA 1
ATOM 817 C C . PRO A 1 101 ? -9.178 29.731 -16.759 1.00 58.06 101 PRO A C 1
ATOM 819 O O . PRO A 1 101 ? -9.199 29.701 -15.529 1.00 58.06 101 PRO A O 1
ATOM 822 N N . LEU A 1 102 ? -9.755 28.775 -17.496 1.00 56.38 102 LEU A N 1
ATOM 823 C CA . LEU A 1 102 ? -10.504 27.647 -16.926 1.00 56.38 102 LEU A CA 1
ATOM 824 C C . LEU A 1 102 ? -9.605 26.575 -16.279 1.00 56.38 102 LEU A C 1
ATOM 826 O O . LEU A 1 102 ? -10.002 25.971 -15.286 1.00 56.38 102 LEU A O 1
ATOM 830 N N . VAL A 1 103 ? -8.378 26.377 -16.777 1.00 57.97 103 VAL A N 1
ATOM 831 C CA . VAL A 1 103 ? -7.423 25.395 -16.220 1.00 57.97 103 VAL A CA 1
ATOM 832 C C . VAL A 1 103 ? -6.838 25.902 -14.896 1.00 57.97 103 VAL A C 1
ATOM 834 O O . VAL A 1 103 ? -6.672 25.144 -13.941 1.00 57.97 103 VAL A O 1
ATOM 837 N N . LEU A 1 104 ? -6.603 27.214 -14.796 1.00 54.34 104 LEU A N 1
ATOM 838 C CA . LEU A 1 104 ? -6.064 27.855 -13.593 1.00 54.34 104 LEU A CA 1
ATOM 839 C C . LEU A 1 104 ? -7.041 27.817 -12.407 1.00 54.34 104 LEU A C 1
ATOM 841 O O . LEU A 1 104 ? -6.602 27.675 -11.266 1.00 54.34 104 LEU A O 1
ATOM 845 N N . ARG A 1 105 ? -8.358 27.883 -12.656 1.00 54.44 105 ARG A N 1
ATOM 846 C CA . ARG A 1 105 ? -9.377 27.799 -11.595 1.00 54.44 105 ARG A CA 1
ATOM 847 C C . ARG A 1 105 ? -9.368 26.445 -10.881 1.00 54.44 105 ARG A C 1
ATOM 849 O O . ARG A 1 105 ? -9.399 26.423 -9.654 1.00 54.44 105 ARG A O 1
ATOM 856 N N . ASN A 1 106 ? -9.244 25.335 -11.607 1.00 53.59 106 ASN A N 1
ATOM 857 C CA . ASN A 1 106 ? -9.271 24.000 -10.996 1.00 53.59 106 ASN A CA 1
ATOM 858 C C . ASN A 1 106 ? -7.955 23.647 -10.283 1.00 53.59 106 ASN A C 1
ATOM 860 O O . ASN A 1 106 ? -7.978 22.985 -9.249 1.00 53.59 106 ASN A O 1
ATOM 864 N N . ILE A 1 107 ? -6.817 24.162 -10.764 1.00 51.88 107 ILE A N 1
ATOM 865 C CA . ILE A 1 107 ? -5.506 23.961 -10.123 1.00 51.88 107 ILE A CA 1
ATOM 866 C C . ILE A 1 107 ? -5.345 24.826 -8.857 1.00 51.88 107 ILE A C 1
ATOM 868 O O . ILE A 1 107 ? -4.742 24.380 -7.884 1.00 51.88 107 ILE A O 1
ATOM 872 N N . CYS A 1 108 ? -5.881 26.053 -8.826 1.00 46.94 108 CYS A N 1
ATOM 873 C CA . CYS A 1 108 ? -5.804 26.920 -7.639 1.00 46.94 108 CYS A CA 1
ATOM 874 C C . CYS A 1 108 ? -6.799 26.549 -6.526 1.00 46.94 108 CYS A C 1
ATOM 876 O O . CYS A 1 108 ? -6.554 26.878 -5.365 1.00 46.94 108 CYS A O 1
ATOM 878 N N . SER A 1 109 ? -7.903 25.872 -6.857 1.00 46.50 109 SER A N 1
ATOM 879 C CA . SER A 1 109 ? -8.955 25.516 -5.889 1.00 46.50 109 SER A CA 1
ATOM 880 C C . SER A 1 109 ? -8.631 24.265 -5.062 1.00 46.50 109 SER A C 1
ATOM 882 O O . SER A 1 109 ? -9.245 24.041 -4.025 1.00 46.50 109 SER A O 1
ATOM 884 N N . SER A 1 110 ? -7.624 23.471 -5.446 1.00 48.12 110 SER A N 1
ATOM 885 C CA . SER A 1 110 ? -7.266 22.210 -4.776 1.00 48.12 110 SER A CA 1
ATOM 886 C C . SER A 1 110 ? -6.475 22.377 -3.466 1.00 48.12 110 SER A C 1
ATOM 888 O O . SER A 1 110 ? -5.789 21.447 -3.036 1.00 48.12 110 SER A O 1
ATOM 890 N N . LYS A 1 111 ? -6.553 23.543 -2.804 1.00 45.09 111 LYS A N 1
ATOM 891 C CA . LYS A 1 111 ? -5.911 23.791 -1.496 1.00 45.09 111 LYS A CA 1
ATOM 892 C C . LYS A 1 111 ? -6.386 22.837 -0.384 1.00 45.09 111 LYS A C 1
ATOM 894 O O . LYS A 1 111 ? -5.781 22.827 0.678 1.00 45.09 111 LYS A O 1
ATOM 899 N N . GLN A 1 112 ? -7.428 22.038 -0.617 1.00 44.09 112 GLN A N 1
ATOM 900 C CA . GLN A 1 112 ? -8.001 21.111 0.363 1.00 44.09 112 GLN A CA 1
ATOM 901 C C . GLN A 1 112 ? -7.427 19.685 0.356 1.00 44.09 112 GLN A C 1
ATOM 903 O O . GLN A 1 112 ? -7.753 18.930 1.260 1.00 44.09 112 GLN A O 1
ATOM 908 N N . VAL A 1 113 ? -6.581 19.293 -0.606 1.00 42.47 113 VAL A N 1
ATOM 909 C CA . VAL A 1 113 ? -6.136 17.880 -0.716 1.00 42.47 113 VAL A CA 1
ATOM 910 C C . VAL A 1 113 ? -4.804 17.600 0.007 1.00 42.47 113 VAL A C 1
ATOM 912 O O . VAL A 1 113 ? -4.405 16.449 0.135 1.00 42.47 113 VAL A O 1
ATOM 915 N N . PHE A 1 114 ? -4.100 18.627 0.499 1.00 34.53 114 PHE A N 1
ATOM 916 C CA . PHE A 1 114 ? -2.719 18.483 0.998 1.00 34.53 114 PHE A CA 1
ATOM 917 C C . PHE A 1 114 ? -2.420 19.190 2.333 1.00 34.53 114 PHE A C 1
ATOM 919 O O . PHE A 1 114 ? -1.258 19.518 2.576 1.00 34.53 114 PHE A O 1
ATOM 926 N N . ASN A 1 115 ? -3.430 19.434 3.174 1.00 31.98 115 ASN A N 1
ATOM 927 C CA . ASN A 1 115 ? -3.208 19.823 4.574 1.00 31.98 115 ASN A CA 1
ATOM 928 C C . ASN A 1 115 ? -3.287 18.601 5.485 1.00 31.98 115 ASN A C 1
ATOM 930 O O . ASN A 1 115 ? -4.224 17.800 5.279 1.00 31.98 115 ASN A O 1
#

Foldseek 3Di:
DDQDDPVVDPDPLQSQLVVQLVVQLVQCDCVHVVQPPDDDCPDPSVLVSSVSSNVRSVVVCVVVVRDDPPPPVPSVVVVVVVVVVVVVVVVVVCVVPPVDVVVVVVVVVVPPPPD

Sequence (115 aa):
MTTPSLQVYDSFENYASTLIHELAHATGHPKRLDRVLDGNMRSLEYATEELVAEFTDTYISAYLGIKKNLPNTKIIKRIVKAGIKELKIIRNYCVKHYRHPLVLRNICSSKQVFN